Protein AF-A0A918FFD3-F1 (afdb_monomer_lite)

Organism: NCBI:txid1848197

Structure (mmCIF, N/CA/C/O backbone):
data_AF-A0A918FFD3-F1
#
_entry.id   AF-A0A918FFD3-F1
#
loop_
_atom_site.group_PDB
_atom_site.id
_atom_site.type_symbol
_atom_site.label_atom_id
_atom_site.label_alt_id
_atom_site.label_comp_id
_atom_site.label_asym_id
_atom_site.label_entity_id
_atom_site.label_seq_id
_atom_site.pdbx_PDB_ins_code
_atom_site.Cartn_x
_atom_site.Cartn_y
_atom_site.Cartn_z
_atom_site.occupancy
_atom_site.B_iso_or_equiv
_atom_site.auth_seq_id
_atom_site.auth_comp_id
_atom_site.auth_asym_id
_atom_site.auth_atom_id
_atom_site.pdbx_PDB_model_num
ATOM 1 N N . MET A 1 1 ? -9.245 -6.822 26.612 1.00 47.22 1 MET A N 1
ATOM 2 C CA . MET A 1 1 ? -8.824 -6.664 25.204 1.00 47.22 1 MET A CA 1
ATOM 3 C C . MET A 1 1 ? -10.072 -6.386 24.399 1.00 47.22 1 MET A C 1
ATOM 5 O O . MET A 1 1 ? -10.885 -7.290 24.288 1.00 47.22 1 MET A O 1
ATOM 9 N N . SER A 1 2 ? -10.260 -5.162 23.908 1.00 41.06 2 SER A N 1
ATOM 10 C CA . SER A 1 2 ? -11.458 -4.834 23.128 1.00 41.06 2 SER A CA 1
ATOM 11 C C . SER A 1 2 ? -11.082 -3.835 22.043 1.00 41.06 2 SER A C 1
ATOM 13 O O . SER A 1 2 ? -10.919 -2.653 22.325 1.00 41.06 2 SER A O 1
ATOM 15 N N . ALA A 1 3 ? -10.889 -4.313 20.816 1.00 47.09 3 ALA A N 1
ATOM 16 C CA . ALA A 1 3 ? -10.811 -3.443 19.653 1.00 47.09 3 ALA A CA 1
ATOM 17 C C . ALA A 1 3 ? -12.236 -3.169 19.160 1.00 47.09 3 ALA A C 1
ATOM 19 O O . ALA A 1 3 ? -12.971 -4.109 18.861 1.00 47.09 3 ALA A O 1
ATOM 20 N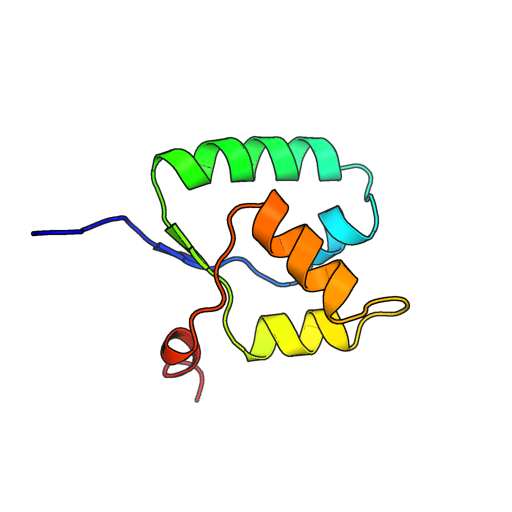 N . PRO A 1 4 ? -12.603 -1.894 19.006 1.00 47.94 4 PRO A N 1
ATOM 21 C CA . PRO A 1 4 ? -13.312 -1.485 17.815 1.00 47.94 4 PRO A CA 1
ATOM 22 C C . PRO A 1 4 ? -12.433 -0.455 17.109 1.00 47.94 4 PRO A C 1
ATOM 24 O O . PRO A 1 4 ? -12.711 0.741 17.112 1.00 47.94 4 PRO A O 1
ATOM 27 N N . THR A 1 5 ? -11.322 -0.910 16.531 1.00 61.88 5 THR A N 1
ATOM 28 C CA . 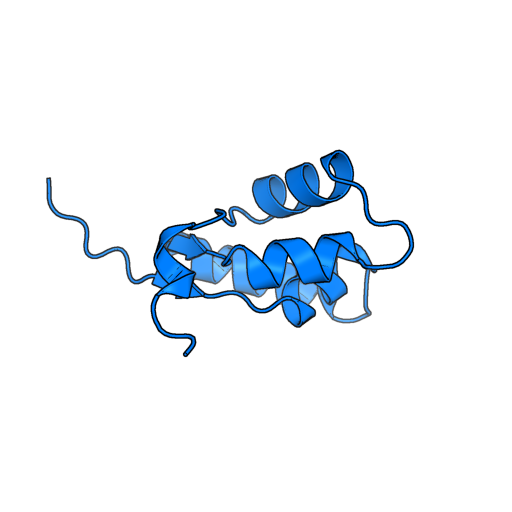THR A 1 5 ? -10.582 -0.104 15.560 1.00 61.88 5 THR A CA 1
ATOM 29 C C . THR A 1 5 ? -11.376 -0.182 14.269 1.00 61.88 5 THR A C 1
ATOM 31 O O . THR A 1 5 ? -11.394 -1.215 13.604 1.00 61.88 5 THR A O 1
ATOM 34 N N . GLN A 1 6 ? -12.115 0.881 13.969 1.00 81.06 6 GLN A N 1
ATOM 35 C CA . GLN A 1 6 ? -12.914 0.998 12.757 1.00 81.06 6 GLN A CA 1
ATOM 36 C C . GLN A 1 6 ? -12.019 0.648 11.552 1.00 81.06 6 GLN A C 1
ATOM 38 O O . GLN A 1 6 ? -10.896 1.134 11.448 1.00 81.06 6 GLN A O 1
ATOM 43 N N . GLN A 1 7 ? -12.447 -0.281 10.702 1.00 88.56 7 GLN A N 1
ATOM 44 C CA . GLN A 1 7 ? -11.610 -0.787 9.613 1.00 88.56 7 GLN A CA 1
ATOM 45 C C . GLN A 1 7 ? -11.928 -0.015 8.336 1.00 88.56 7 GLN A C 1
ATOM 47 O O . GLN A 1 7 ? -13.094 0.252 8.049 1.00 88.56 7 GLN A O 1
ATOM 52 N N . ALA A 1 8 ? -10.899 0.348 7.578 1.00 91.81 8 ALA A N 1
ATOM 53 C CA . ALA A 1 8 ? -11.048 0.994 6.283 1.00 91.81 8 ALA A CA 1
ATOM 54 C C . ALA A 1 8 ? -10.485 0.076 5.197 1.00 91.81 8 ALA A C 1
ATOM 56 O O . ALA A 1 8 ? -9.279 -0.176 5.145 1.00 91.81 8 ALA A O 1
ATOM 57 N N . ALA A 1 9 ? -11.368 -0.417 4.329 1.00 93.56 9 ALA A N 1
ATOM 58 C CA . ALA A 1 9 ? -10.973 -1.144 3.134 1.00 93.56 9 ALA A CA 1
ATOM 59 C C . ALA A 1 9 ? -10.428 -0.158 2.088 1.00 93.56 9 ALA A C 1
ATOM 61 O O . ALA A 1 9 ? -11.078 0.837 1.765 1.00 93.56 9 ALA A O 1
ATOM 62 N N . ILE A 1 10 ? -9.237 -0.433 1.565 1.00 95.50 10 ILE A N 1
ATOM 63 C CA . ILE A 1 10 ? -8.561 0.390 0.564 1.00 95.50 10 ILE A CA 1
ATOM 64 C C . ILE A 1 10 ? -8.669 -0.296 -0.796 1.00 95.50 10 ILE A C 1
ATOM 66 O O . ILE A 1 10 ? -8.301 -1.460 -0.954 1.00 95.50 10 ILE A O 1
ATOM 70 N N . ASP A 1 11 ? -9.161 0.437 -1.791 1.00 94.94 11 ASP A N 1
ATOM 71 C CA . ASP A 1 11 ? -9.236 -0.057 -3.163 1.00 94.94 11 ASP A CA 1
ATOM 72 C C . ASP A 1 11 ? -7.857 -0.040 -3.851 1.00 94.94 11 ASP A C 1
ATOM 74 O O . ASP A 1 11 ? -6.997 0.803 -3.575 1.00 94.94 11 ASP A O 1
ATOM 78 N N . SER A 1 12 ? -7.680 -0.941 -4.818 1.00 94.38 12 SER A N 1
ATOM 79 C CA . SER A 1 12 ? -6.546 -0.972 -5.743 1.00 94.38 12 SER A CA 1
ATOM 80 C C . SER A 1 12 ? -6.206 0.376 -6.386 1.00 94.38 12 SER A C 1
ATOM 82 O O . SER A 1 12 ? -5.026 0.663 -6.557 1.00 94.38 12 SER A O 1
ATOM 84 N N . ASN A 1 13 ? -7.182 1.227 -6.719 1.00 94.88 13 ASN A N 1
ATOM 85 C CA . ASN A 1 13 ? -6.909 2.503 -7.393 1.00 94.88 13 ASN A CA 1
ATOM 86 C C . ASN A 1 13 ? -6.103 3.473 -6.520 1.00 94.88 13 ASN A C 1
ATOM 88 O O . ASN A 1 13 ? -5.199 4.141 -7.014 1.00 94.88 13 ASN A O 1
ATOM 92 N N . ILE A 1 14 ? -6.372 3.498 -5.214 1.00 96.38 14 ILE A N 1
ATOM 93 C CA . ILE A 1 14 ? -5.641 4.345 -4.262 1.00 96.38 14 ILE A CA 1
ATOM 94 C C . ILE A 1 14 ? -4.178 3.905 -4.168 1.00 96.38 14 ILE A C 1
ATOM 96 O O . ILE A 1 14 ? -3.264 4.728 -4.167 1.00 96.38 14 ILE A O 1
ATOM 100 N N . LEU A 1 15 ? -3.949 2.593 -4.128 1.00 95.56 15 LEU A N 1
ATOM 101 C CA . LEU A 1 15 ? -2.609 2.018 -4.046 1.00 95.56 15 LEU A CA 1
ATOM 102 C C . LEU A 1 15 ? -1.859 2.115 -5.381 1.00 95.56 15 LEU A C 1
ATOM 104 O O . LEU A 1 15 ? -0.663 2.394 -5.379 1.00 95.56 15 LEU A O 1
ATOM 108 N N . ASN A 1 16 ? -2.551 1.974 -6.513 1.00 93.75 16 ASN A N 1
ATOM 109 C CA . ASN A 1 16 ? -1.983 2.202 -7.842 1.00 93.75 16 ASN A CA 1
ATOM 110 C C . ASN A 1 16 ? -1.512 3.647 -8.018 1.00 93.75 16 ASN A C 1
ATOM 112 O O . ASN A 1 16 ? -0.418 3.852 -8.540 1.00 93.75 16 ASN A O 1
ATOM 116 N N . ALA A 1 17 ? -2.281 4.626 -7.538 1.00 94.69 17 ALA A N 1
ATOM 117 C CA . ALA A 1 17 ? -1.893 6.031 -7.610 1.00 94.69 17 ALA A CA 1
ATOM 118 C C . ALA A 1 17 ? -0.584 6.308 -6.854 1.00 94.69 17 ALA A C 1
ATOM 120 O O . ALA A 1 17 ? 0.290 7.020 -7.350 1.00 94.69 17 ALA A O 1
ATOM 121 N N . LEU A 1 18 ? -0.403 5.682 -5.685 1.00 94.38 18 LEU A N 1
ATOM 122 C CA . LEU A 1 18 ? 0.855 5.740 -4.938 1.00 94.38 18 LEU A CA 1
ATOM 123 C C . LEU A 1 18 ? 1.996 5.019 -5.661 1.00 94.38 18 LEU A C 1
ATOM 125 O O . LEU A 1 18 ? 3.084 5.575 -5.785 1.00 94.38 18 LEU A O 1
ATOM 129 N N . LEU A 1 19 ? 1.745 3.802 -6.149 1.00 92.19 19 LEU A N 1
ATOM 130 C CA . LEU A 1 19 ? 2.736 2.968 -6.832 1.00 92.19 19 LEU A CA 1
ATOM 131 C C . LEU A 1 19 ? 3.274 3.628 -8.108 1.00 92.19 19 LEU A C 1
ATOM 133 O O . LEU A 1 19 ? 4.453 3.502 -8.425 1.00 92.19 19 LEU A O 1
ATOM 137 N N . ARG A 1 20 ? 2.403 4.318 -8.845 1.00 91.62 20 ARG A N 1
ATOM 138 C CA . ARG A 1 20 ? 2.713 4.956 -10.131 1.00 91.62 20 ARG A CA 1
ATOM 139 C C . ARG A 1 20 ? 3.127 6.415 -10.001 1.00 91.62 20 ARG A C 1
ATOM 141 O O . ARG A 1 20 ? 3.356 7.057 -11.021 1.00 91.62 20 ARG A O 1
ATOM 148 N N . HIS A 1 21 ? 3.223 6.929 -8.775 1.00 92.69 21 HIS A N 1
ATOM 149 C CA . HIS A 1 21 ? 3.537 8.330 -8.508 1.00 92.69 21 HIS A CA 1
ATOM 150 C C . HIS A 1 21 ? 2.616 9.294 -9.274 1.00 92.69 21 HIS A C 1
ATOM 152 O O . HIS A 1 21 ? 3.073 10.263 -9.878 1.00 92.69 21 HIS A O 1
ATOM 158 N N . GLU A 1 22 ? 1.310 9.016 -9.266 1.00 95.31 22 GLU A N 1
ATOM 159 C CA . GLU A 1 22 ? 0.320 9.894 -9.891 1.00 95.31 22 GLU A CA 1
ATOM 160 C C . GLU A 1 22 ? 0.352 11.306 -9.266 1.00 95.31 22 GLU A C 1
ATOM 162 O O . GLU A 1 22 ? 0.788 11.468 -8.121 1.00 95.31 22 GLU A O 1
ATOM 167 N N . PRO A 1 23 ? -0.129 12.354 -9.968 1.00 97.88 23 PRO A N 1
ATOM 168 C CA . PRO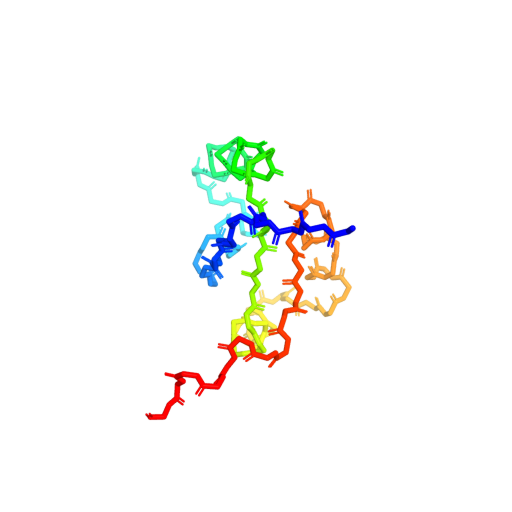 A 1 23 ? -0.032 13.740 -9.491 1.00 97.88 23 PRO A CA 1
ATOM 169 C C . PRO A 1 23 ? -0.612 13.992 -8.088 1.00 97.88 23 PRO A C 1
ATOM 171 O O . PRO A 1 23 ? -0.177 14.901 -7.385 1.00 97.88 23 PRO A O 1
ATOM 174 N N . ASN A 1 24 ? -1.583 13.184 -7.659 1.00 95.94 24 ASN A N 1
ATOM 175 C CA . ASN A 1 24 ? -2.231 13.267 -6.349 1.00 95.94 24 ASN A CA 1
ATOM 176 C C . ASN A 1 24 ? -1.613 12.335 -5.283 1.00 95.94 24 ASN A C 1
ATOM 178 O O . ASN A 1 24 ? -2.100 12.311 -4.151 1.00 95.94 24 ASN A O 1
ATOM 182 N N . ALA A 1 25 ? -0.542 11.593 -5.587 1.00 96.12 25 ALA A N 1
ATOM 183 C CA . ALA A 1 25 ? 0.029 10.586 -4.690 1.00 96.12 25 ALA A CA 1
ATOM 184 C C . ALA A 1 25 ? 0.417 11.157 -3.314 1.00 96.12 25 ALA A C 1
ATOM 186 O O . ALA A 1 25 ? 0.159 10.534 -2.287 1.00 96.12 25 ALA A O 1
ATOM 187 N N . ALA A 1 26 ? 0.969 12.374 -3.265 1.00 96.38 26 ALA A N 1
ATOM 188 C CA . ALA A 1 26 ? 1.316 13.033 -2.003 1.00 96.38 26 ALA A CA 1
ATOM 189 C C . ALA A 1 26 ? 0.082 13.329 -1.130 1.00 96.38 26 ALA A C 1
ATOM 191 O O . ALA A 1 26 ? 0.113 13.140 0.087 1.00 96.38 26 ALA A O 1
ATOM 192 N N . GLN A 1 27 ? -1.022 13.752 -1.751 1.00 97.50 27 GLN A N 1
ATOM 193 C CA . GLN A 1 27 ? -2.282 14.033 -1.058 1.00 97.50 27 GLN A CA 1
ATOM 194 C C . GLN A 1 27 ? -2.914 12.736 -0.542 1.00 97.50 27 GLN A C 1
ATOM 196 O O . GLN A 1 27 ? -3.352 12.677 0.607 1.00 97.50 27 GLN A O 1
ATOM 201 N N . ILE A 1 28 ? -2.888 11.675 -1.356 1.00 96.75 28 ILE A N 1
ATOM 202 C CA . ILE A 1 28 ? -3.340 10.336 -0.963 1.00 96.75 28 ILE A CA 1
ATOM 203 C C . ILE A 1 28 ? -2.520 9.819 0.223 1.00 96.75 28 ILE A C 1
ATOM 205 O O . ILE A 1 28 ? -3.093 9.372 1.215 1.00 96.75 28 ILE A O 1
ATOM 209 N N . ALA A 1 29 ? -1.190 9.916 0.165 1.00 96.00 29 ALA A N 1
ATOM 210 C CA . ALA A 1 29 ? -0.314 9.477 1.247 1.00 96.00 29 ALA A CA 1
ATOM 211 C C . ALA A 1 29 ? -0.596 10.236 2.554 1.00 96.00 29 ALA A C 1
ATOM 213 O O . ALA A 1 29 ? -0.651 9.626 3.624 1.00 96.00 29 ALA A O 1
ATOM 214 N N . ALA A 1 30 ? -0.833 11.550 2.472 1.00 96.25 30 ALA A N 1
ATOM 215 C CA . ALA A 1 30 ? -1.222 12.356 3.623 1.00 96.25 30 ALA A CA 1
ATOM 216 C C . ALA A 1 30 ? -2.566 11.897 4.211 1.00 96.25 30 ALA A C 1
ATOM 218 O O . ALA A 1 30 ? -2.659 11.702 5.424 1.00 96.25 30 ALA A O 1
ATOM 219 N N . LEU A 1 31 ? -3.579 11.659 3.370 1.00 95.12 31 LEU A N 1
ATOM 220 C CA . LEU A 1 31 ? -4.895 11.189 3.804 1.00 95.12 31 LEU A CA 1
ATOM 221 C C . LEU A 1 31 ? -4.825 9.800 4.455 1.00 95.12 31 LEU A C 1
ATOM 223 O O . LEU A 1 31 ? -5.370 9.607 5.540 1.00 95.12 31 LEU A O 1
ATOM 227 N N . LEU A 1 32 ? -4.096 8.850 3.863 1.00 94.88 32 LEU A N 1
ATOM 228 C CA . LEU A 1 32 ? -3.866 7.534 4.474 1.00 94.88 32 LEU A CA 1
ATOM 229 C C . LEU A 1 32 ? -3.111 7.660 5.803 1.00 94.88 32 LEU A C 1
ATOM 231 O O . LEU A 1 32 ? -3.436 6.976 6.773 1.00 94.88 32 LEU A O 1
ATOM 235 N N . GLY A 1 33 ? -2.150 8.584 5.886 1.00 94.62 33 GLY A N 1
ATOM 236 C CA . GLY A 1 33 ? -1.450 8.918 7.124 1.00 94.62 33 GLY A CA 1
ATOM 237 C C . GLY A 1 33 ? -2.365 9.478 8.218 1.00 94.62 33 GLY A C 1
ATOM 238 O O . GLY A 1 33 ? -2.081 9.290 9.403 1.00 94.62 33 GLY A O 1
ATOM 239 N N . GLN A 1 34 ? -3.460 10.145 7.845 1.00 93.75 34 GLN A N 1
ATOM 240 C CA . GLN A 1 34 ? -4.508 10.572 8.770 1.00 93.75 34 GLN A CA 1
ATOM 241 C C . GLN A 1 34 ? -5.412 9.409 9.178 1.00 93.75 34 GLN A C 1
ATOM 243 O O . GLN A 1 34 ? -5.576 9.178 10.375 1.00 93.75 34 GLN A O 1
ATOM 248 N N . LEU A 1 35 ? -5.920 8.647 8.207 1.00 91.75 35 LEU A N 1
ATOM 249 C CA . LEU A 1 35 ? -6.831 7.526 8.441 1.00 91.75 35 LEU A CA 1
ATOM 250 C C . LEU A 1 35 ? -6.204 6.438 9.315 1.00 91.75 35 LEU A C 1
ATOM 252 O O . LEU A 1 35 ? -6.853 5.961 10.239 1.00 91.75 35 LEU A O 1
ATOM 256 N N . LYS A 1 36 ? -4.923 6.098 9.120 1.00 91.88 36 LYS A N 1
ATOM 257 C CA . LYS A 1 36 ? -4.258 5.048 9.916 1.00 91.88 36 LYS A CA 1
ATOM 258 C C . LYS A 1 36 ? -4.137 5.356 11.414 1.00 91.88 36 LYS A C 1
ATOM 260 O O . LYS A 1 36 ? -3.772 4.477 12.187 1.00 91.88 36 LYS A O 1
ATOM 265 N N . ARG A 1 37 ? -4.388 6.604 11.841 1.00 91.25 37 ARG A N 1
ATOM 266 C CA . ARG A 1 37 ? -4.412 6.975 13.270 1.00 91.25 37 ARG A CA 1
ATOM 267 C C . ARG A 1 37 ? -5.713 6.582 13.959 1.00 91.25 37 ARG A C 1
ATOM 269 O O . ARG A 1 37 ? -5.729 6.445 15.176 1.00 91.25 37 ARG A O 1
ATOM 276 N N . THR A 1 38 ? -6.790 6.447 13.195 1.00 89.00 38 THR A N 1
ATOM 277 C CA . THR A 1 38 ? -8.141 6.177 13.703 1.00 89.00 38 THR A CA 1
ATOM 278 C C . THR A 1 38 ? -8.691 4.843 13.212 1.00 89.00 38 THR A C 1
ATOM 280 O O . THR A 1 38 ? -9.596 4.292 13.836 1.00 89.00 38 THR A O 1
ATOM 283 N N . HIS A 1 39 ? -8.120 4.300 12.133 1.00 91.06 39 HIS A N 1
ATOM 284 C CA . HIS A 1 39 ? -8.598 3.105 11.454 1.00 91.06 39 HIS A CA 1
ATOM 285 C C . HIS A 1 39 ? -7.477 2.113 11.165 1.00 91.06 39 HIS A C 1
ATOM 287 O O . HIS A 1 39 ? -6.357 2.497 10.830 1.00 91.06 39 HIS A O 1
ATOM 293 N N . GLY A 1 40 ? -7.804 0.821 11.216 1.00 92.88 40 GLY A N 1
ATOM 294 C CA . GLY A 1 40 ? -6.963 -0.205 10.599 1.00 92.88 40 GLY A CA 1
ATOM 295 C C . GLY A 1 40 ? -7.172 -0.185 9.085 1.00 92.88 40 GLY A C 1
ATOM 296 O O . GLY A 1 40 ? -8.308 -0.340 8.636 1.00 92.88 40 GLY A O 1
ATOM 297 N N . LEU A 1 41 ? -6.110 0.022 8.302 1.00 95.06 41 LEU A N 1
ATOM 298 C CA . LEU A 1 41 ? -6.196 0.054 6.839 1.00 95.06 41 LEU A CA 1
ATOM 299 C C . LEU A 1 41 ? -5.973 -1.345 6.270 1.00 95.06 41 LEU A C 1
ATOM 301 O O . LEU A 1 41 ? -4.990 -2.003 6.617 1.00 95.06 41 LEU A O 1
ATOM 305 N N . MET A 1 42 ? -6.869 -1.800 5.398 1.00 95.44 42 MET A N 1
ATOM 306 C CA . MET A 1 42 ? -6.882 -3.190 4.937 1.00 95.44 42 MET A CA 1
ATOM 307 C C . MET A 1 42 ? -7.160 -3.291 3.444 1.00 95.44 42 MET A C 1
ATOM 309 O O . MET A 1 42 ? -7.912 -2.491 2.896 1.00 95.44 42 MET A O 1
ATOM 313 N N . ILE A 1 43 ? -6.613 -4.312 2.794 1.00 95.50 43 ILE A N 1
ATOM 314 C CA . ILE A 1 43 ? -7.013 -4.749 1.453 1.00 95.50 43 ILE A CA 1
ATOM 315 C C . ILE A 1 43 ? -7.424 -6.217 1.497 1.00 95.50 43 ILE A C 1
ATOM 317 O O . ILE A 1 43 ? -6.968 -6.968 2.357 1.00 95.50 43 ILE A O 1
ATOM 321 N N . CYS A 1 44 ? -8.249 -6.645 0.545 1.00 94.44 44 CYS A N 1
ATOM 322 C CA . CYS A 1 44 ? -8.575 -8.057 0.368 1.00 94.44 44 CYS A CA 1
ATOM 323 C C . CYS A 1 44 ? -7.639 -8.734 -0.659 1.00 94.44 44 CYS A C 1
ATOM 325 O O . CYS A 1 44 ? -6.985 -8.044 -1.454 1.00 94.44 44 CYS A O 1
ATOM 327 N N . PRO A 1 45 ? -7.603 -10.081 -0.717 1.00 93.75 45 PRO A N 1
ATOM 328 C CA . PRO A 1 45 ? -6.806 -10.825 -1.697 1.00 93.75 45 PRO A CA 1
ATOM 329 C C . PRO A 1 45 ? -7.058 -10.436 -3.156 1.00 93.75 45 PRO A C 1
ATOM 331 O O . PRO A 1 45 ? -6.120 -10.382 -3.947 1.00 93.75 45 PRO A O 1
ATOM 334 N N . VAL A 1 46 ? -8.302 -10.106 -3.519 1.00 93.50 46 VAL A N 1
ATOM 335 C CA . VAL A 1 46 ? -8.641 -9.675 -4.887 1.00 93.50 46 VAL A CA 1
ATOM 336 C C . VAL A 1 46 ? -7.969 -8.343 -5.229 1.00 93.50 46 VAL A C 1
ATOM 338 O O . VAL A 1 46 ? -7.458 -8.179 -6.336 1.00 93.50 46 VAL A O 1
ATOM 341 N N . VAL A 1 47 ? -7.920 -7.399 -4.285 1.00 95.00 47 VAL A N 1
ATOM 342 C CA . VAL A 1 47 ? -7.203 -6.129 -4.470 1.00 95.00 47 VAL A CA 1
ATOM 343 C C . VAL A 1 47 ? -5.700 -6.377 -4.593 1.00 95.00 47 VAL A C 1
ATOM 345 O O . VAL A 1 47 ? -5.077 -5.830 -5.501 1.00 95.00 47 VAL A O 1
ATOM 348 N N . TYR A 1 48 ? -5.128 -7.248 -3.755 1.00 95.12 48 TYR A N 1
ATOM 349 C CA . TYR A 1 48 ? -3.715 -7.626 -3.859 1.00 95.12 48 TYR A CA 1
ATOM 350 C C . TYR A 1 48 ? -3.385 -8.229 -5.234 1.00 95.12 48 TYR A C 1
ATOM 352 O O . TYR A 1 48 ? -2.436 -7.800 -5.889 1.00 95.12 48 TYR A O 1
ATOM 360 N N . ALA A 1 49 ? -4.207 -9.166 -5.718 1.00 94.06 49 ALA A N 1
ATOM 361 C CA . ALA A 1 49 ? -4.031 -9.788 -7.028 1.00 94.06 49 ALA A CA 1
ATOM 362 C C . ALA A 1 49 ? -4.118 -8.768 -8.177 1.00 94.06 49 ALA A C 1
ATOM 364 O O . ALA A 1 49 ? -3.300 -8.808 -9.096 1.00 94.06 49 ALA A O 1
ATOM 365 N N . LYS A 1 50 ? -5.059 -7.814 -8.111 1.00 94.56 50 LYS A N 1
ATOM 366 C CA . LYS A 1 50 ? -5.168 -6.725 -9.098 1.00 94.56 50 LYS A CA 1
ATOM 367 C C . LYS A 1 50 ? -3.918 -5.850 -9.140 1.00 94.56 50 LYS A C 1
ATOM 369 O O . LYS A 1 50 ? -3.476 -5.488 -10.226 1.00 94.56 50 LYS A O 1
ATOM 374 N N . LEU A 1 51 ? -3.354 -5.513 -7.980 1.00 94.81 51 LEU A N 1
ATOM 375 C CA . LEU A 1 51 ? -2.115 -4.737 -7.901 1.00 94.81 51 LEU A CA 1
ATOM 376 C C . LEU A 1 51 ? -0.939 -5.512 -8.500 1.00 94.81 51 LEU A C 1
ATOM 378 O O . LEU A 1 51 ? -0.156 -4.942 -9.255 1.00 94.81 51 LEU A O 1
ATOM 382 N N . LEU A 1 52 ? -0.845 -6.814 -8.214 1.00 95.00 52 LEU A N 1
ATOM 383 C CA . LEU A 1 52 ? 0.224 -7.677 -8.721 1.00 95.00 52 LEU A CA 1
ATOM 384 C C . LEU A 1 52 ? 0.148 -7.896 -10.236 1.00 95.00 52 LEU A C 1
ATOM 386 O O . LEU A 1 52 ? 1.179 -8.031 -10.884 1.00 95.00 52 LEU A O 1
ATOM 390 N N . ALA A 1 53 ? -1.055 -7.880 -10.811 1.00 93.69 53 ALA A N 1
ATOM 391 C CA . ALA A 1 53 ? -1.258 -7.944 -12.257 1.00 93.69 53 ALA A CA 1
ATOM 392 C C . ALA A 1 53 ? -0.877 -6.639 -12.992 1.00 93.69 53 ALA A C 1
ATOM 394 O O . ALA A 1 53 ? -0.896 -6.594 -14.223 1.00 93.69 53 ALA A O 1
ATOM 395 N N . GLY A 1 54 ? -0.559 -5.563 -12.263 1.00 89.00 54 GLY A N 1
ATOM 396 C CA . GLY A 1 54 ? -0.165 -4.281 -12.836 1.00 89.00 54 GLY A CA 1
ATOM 397 C C . GLY A 1 54 ? 1.221 -4.317 -13.508 1.00 89.00 54 GLY A C 1
ATOM 398 O O . GLY A 1 54 ? 2.117 -5.023 -13.045 1.00 89.00 54 GLY A O 1
ATOM 399 N N . PRO A 1 55 ? 1.458 -3.518 -14.568 1.00 85.69 55 PRO A N 1
ATOM 400 C CA . PRO A 1 55 ? 2.769 -3.437 -15.210 1.00 85.69 55 PRO A CA 1
ATOM 401 C C . PRO A 1 55 ? 3.862 -3.008 -14.226 1.00 85.69 55 PRO A C 1
ATOM 403 O O . PRO A 1 55 ? 3.704 -2.013 -13.519 1.00 85.69 55 PRO A O 1
ATOM 406 N N . GLY A 1 56 ? 4.973 -3.747 -14.197 1.00 84.56 56 GLY A N 1
ATOM 407 C CA . GLY A 1 56 ? 6.115 -3.450 -13.327 1.00 84.56 56 GLY A CA 1
ATOM 408 C C . GLY A 1 56 ? 5.889 -3.740 -11.838 1.00 84.56 56 GLY A C 1
ATOM 409 O O . GLY A 1 56 ? 6.800 -3.515 -11.042 1.00 84.56 56 GLY A O 1
ATOM 410 N N . ALA A 1 57 ? 4.718 -4.254 -11.447 1.00 90.25 57 ALA A N 1
ATOM 411 C CA . ALA A 1 57 ? 4.472 -4.686 -10.080 1.00 90.25 57 ALA A CA 1
ATOM 412 C C . ALA A 1 57 ? 5.178 -6.020 -9.803 1.00 90.25 57 ALA A C 1
ATOM 414 O O . ALA A 1 57 ? 5.161 -6.947 -10.611 1.00 90.25 57 ALA A O 1
ATOM 415 N N . THR A 1 58 ? 5.790 -6.126 -8.627 1.00 94.06 58 THR A N 1
ATOM 416 C CA . THR A 1 58 ? 6.344 -7.378 -8.101 1.00 94.06 58 THR A CA 1
ATOM 417 C C . THR A 1 58 ? 5.929 -7.523 -6.643 1.00 94.06 58 THR A C 1
ATOM 419 O O . THR A 1 58 ? 5.642 -6.520 -5.983 1.00 94.06 58 THR A O 1
ATOM 422 N N . GLY A 1 59 ? 5.924 -8.753 -6.121 1.00 94.31 59 GLY A N 1
ATOM 423 C CA . GLY A 1 59 ? 5.632 -9.018 -4.706 1.00 94.31 59 GLY A CA 1
ATOM 424 C C . GLY A 1 59 ? 6.420 -8.104 -3.754 1.00 94.31 59 GLY A C 1
ATOM 425 O O . GLY A 1 59 ? 5.793 -7.373 -2.990 1.00 94.31 59 GLY A O 1
ATOM 426 N N . PRO A 1 60 ? 7.760 -8.010 -3.876 1.00 95.88 60 PRO A N 1
ATOM 427 C CA . PRO A 1 60 ? 8.569 -7.138 -3.019 1.00 95.88 60 PRO A CA 1
ATOM 428 C C . PRO A 1 60 ? 8.230 -5.643 -3.118 1.00 95.88 60 PRO A C 1
ATOM 430 O O . PRO A 1 60 ? 8.284 -4.925 -2.117 1.00 95.88 60 PRO A O 1
ATOM 433 N N . ILE A 1 61 ? 7.881 -5.148 -4.312 1.00 94.00 61 ILE A N 1
ATOM 434 C CA . ILE A 1 61 ? 7.470 -3.748 -4.501 1.00 94.00 61 ILE A CA 1
ATOM 435 C C . ILE A 1 61 ? 6.140 -3.490 -3.786 1.00 94.00 61 ILE A C 1
ATOM 437 O O . ILE A 1 61 ? 6.004 -2.487 -3.081 1.00 94.00 61 ILE A O 1
ATOM 441 N N . LEU A 1 62 ? 5.176 -4.401 -3.934 1.00 95.12 62 LEU A N 1
ATOM 442 C CA . LEU A 1 62 ? 3.873 -4.282 -3.285 1.00 95.12 62 LEU A CA 1
ATOM 443 C C . LEU A 1 62 ? 3.976 -4.414 -1.769 1.00 95.12 62 LEU A C 1
ATOM 445 O O . LEU A 1 62 ? 3.375 -3.618 -1.058 1.00 95.12 62 LEU A O 1
ATOM 449 N N . GLU A 1 63 ? 4.768 -5.352 -1.257 1.00 94.94 63 GLU A N 1
ATOM 450 C CA . GLU A 1 63 ? 5.014 -5.484 0.181 1.00 94.94 63 GLU A CA 1
ATOM 451 C C . GLU A 1 63 ? 5.599 -4.196 0.762 1.00 94.94 63 GLU A C 1
ATOM 453 O O . GLU A 1 63 ? 5.074 -3.670 1.743 1.00 94.94 63 GLU A O 1
ATOM 458 N N . ARG A 1 64 ? 6.615 -3.614 0.107 1.00 95.44 64 ARG A N 1
ATOM 459 C CA . ARG A 1 64 ? 7.192 -2.332 0.532 1.00 95.44 64 ARG A CA 1
ATOM 460 C C . ARG A 1 64 ? 6.154 -1.208 0.530 1.00 95.44 64 ARG A C 1
ATOM 462 O O . ARG A 1 64 ? 6.131 -0.413 1.471 1.00 95.44 64 ARG A O 1
ATOM 469 N N . LEU A 1 65 ? 5.307 -1.136 -0.497 1.00 94.44 65 LEU A N 1
ATOM 470 C CA . LEU A 1 65 ? 4.224 -0.155 -0.578 1.00 94.44 65 LEU A CA 1
ATOM 471 C C . LEU A 1 65 ? 3.228 -0.325 0.577 1.00 94.44 65 LEU A C 1
ATOM 473 O O . LEU A 1 65 ? 2.927 0.645 1.270 1.00 94.44 65 LEU A O 1
ATOM 477 N N . LEU A 1 66 ? 2.737 -1.546 0.801 1.00 95.62 66 LEU A N 1
ATOM 478 C CA . LEU A 1 66 ? 1.741 -1.850 1.830 1.00 95.62 66 LEU A CA 1
ATOM 479 C C . LEU A 1 66 ? 2.292 -1.586 3.234 1.00 95.62 66 LEU A C 1
ATOM 481 O O . LEU A 1 66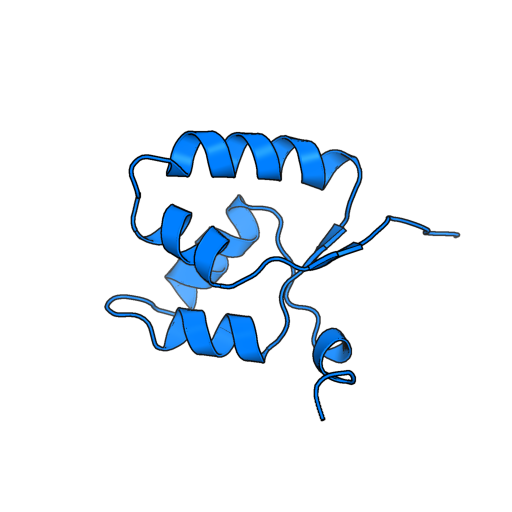 ? 1.642 -0.904 4.027 1.00 95.62 66 LEU A O 1
ATOM 485 N N . THR A 1 67 ? 3.522 -2.025 3.522 1.00 95.06 67 THR A N 1
ATOM 486 C CA . THR A 1 67 ? 4.201 -1.725 4.789 1.00 95.06 67 THR A CA 1
ATOM 487 C C . THR A 1 67 ? 4.397 -0.220 4.978 1.00 95.06 67 THR A C 1
ATOM 489 O O . THR A 1 67 ? 4.096 0.301 6.050 1.00 95.06 67 THR A O 1
ATOM 492 N N . GLY A 1 68 ? 4.841 0.503 3.944 1.00 93.25 68 GLY A N 1
ATOM 493 C CA . GLY A 1 68 ? 5.023 1.957 4.008 1.00 93.25 68 GLY A CA 1
ATOM 494 C C . GLY A 1 68 ? 3.714 2.723 4.236 1.00 93.25 68 GLY A C 1
ATOM 495 O O . GLY A 1 68 ? 3.676 3.692 4.998 1.00 93.25 68 GLY A O 1
ATOM 496 N N . ALA A 1 69 ? 2.623 2.260 3.625 1.00 92.06 69 ALA A N 1
ATOM 497 C CA . ALA A 1 69 ? 1.289 2.829 3.796 1.00 92.06 69 ALA A CA 1
ATOM 498 C C . ALA A 1 69 ? 0.610 2.406 5.116 1.00 92.06 69 ALA A C 1
ATOM 500 O O . ALA A 1 69 ? -0.337 3.063 5.549 1.00 92.06 69 ALA A O 1
ATOM 501 N N . GLY A 1 70 ? 1.100 1.355 5.782 1.00 94.19 70 GLY A N 1
ATOM 502 C CA . GLY A 1 70 ? 0.460 0.767 6.961 1.00 94.19 70 GLY A CA 1
ATOM 503 C C . GLY A 1 70 ? -0.828 0.011 6.624 1.00 94.19 70 GLY A C 1
ATOM 504 O O . GLY A 1 70 ? -1.772 0.038 7.410 1.00 94.19 70 GLY A O 1
ATOM 505 N N . VAL A 1 71 ? -0.881 -0.611 5.444 1.00 95.50 71 VAL A N 1
ATOM 506 C CA . VAL A 1 71 ? -2.033 -1.369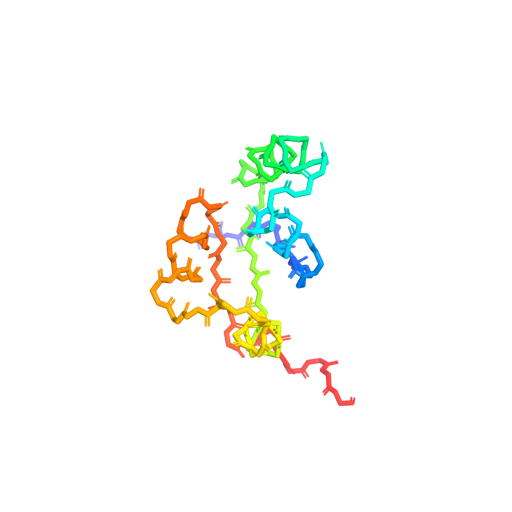 4.945 1.00 95.50 71 VAL A CA 1
ATOM 507 C C . VAL A 1 71 ? -1.771 -2.863 5.107 1.00 95.50 71 VAL A C 1
ATOM 509 O O . VAL A 1 71 ? -0.724 -3.362 4.700 1.00 95.50 71 VAL A O 1
ATOM 512 N N . LEU A 1 72 ? -2.732 -3.580 5.686 1.00 95.00 72 LEU A N 1
ATOM 513 C CA . LEU A 1 72 ? -2.660 -5.023 5.905 1.00 95.00 72 LEU A CA 1
ATOM 514 C C . LEU A 1 72 ? -3.467 -5.784 4.850 1.00 95.00 72 LEU A C 1
ATOM 516 O O . LEU A 1 72 ? -4.513 -5.324 4.399 1.00 95.00 72 LEU A O 1
ATOM 520 N N . LEU A 1 73 ? -3.001 -6.972 4.473 1.00 93.50 73 LEU A N 1
ATOM 521 C CA . LEU A 1 73 ? -3.800 -7.915 3.696 1.00 93.50 73 LEU A CA 1
ATOM 522 C C . LEU A 1 73 ? -4.696 -8.710 4.655 1.00 93.50 73 LEU A C 1
ATOM 524 O O . LEU A 1 73 ? -4.192 -9.513 5.435 1.00 93.50 73 LEU A O 1
ATOM 528 N N . GLU A 1 74 ? -6.010 -8.497 4.585 1.00 92.19 74 GLU A N 1
ATOM 529 C CA . GLU A 1 74 ? -7.003 -9.222 5.382 1.00 92.19 74 GLU A CA 1
ATOM 530 C C . GLU A 1 74 ? -7.682 -10.290 4.519 1.00 92.19 74 GLU A C 1
ATOM 532 O O . GLU A 1 74 ? -8.490 -9.991 3.634 1.00 92.19 74 GLU A O 1
ATOM 537 N N . LEU A 1 75 ? -7.343 -11.556 4.773 1.00 86.12 75 LEU A N 1
ATOM 538 C CA . LEU A 1 75 ? -7.821 -12.696 3.986 1.00 86.12 75 LEU A CA 1
ATOM 539 C C . LEU A 1 75 ? -9.329 -12.932 4.157 1.00 86.12 75 LEU A C 1
ATOM 541 O O . LEU A 1 75 ? -9.985 -13.412 3.233 1.00 86.12 75 LEU A O 1
ATOM 545 N N . SER A 1 76 ? -9.890 -12.545 5.304 1.00 81.69 76 SER A N 1
ATOM 546 C CA . SER A 1 76 ? -11.300 -12.775 5.645 1.00 81.69 76 SER A CA 1
ATOM 547 C C . SER A 1 76 ? -12.248 -11.750 5.009 1.00 81.69 76 SER A C 1
ATOM 549 O O . SER A 1 76 ? -13.448 -12.009 4.892 1.00 81.69 76 SER A O 1
ATOM 551 N N . LEU A 1 77 ? -11.719 -10.608 4.544 1.00 72.69 77 LEU A N 1
ATOM 552 C CA . LEU A 1 77 ? -12.490 -9.490 3.978 1.00 72.69 77 LEU A CA 1
ATOM 553 C C . LEU A 1 77 ? -13.213 -9.861 2.665 1.00 72.69 77 LEU A C 1
ATOM 555 O O . LEU A 1 77 ? -14.138 -9.174 2.244 1.00 72.69 77 LEU A O 1
ATOM 559 N N . CYS A 1 78 ? -12.825 -10.964 2.020 1.00 59.03 78 CYS A N 1
ATOM 560 C CA . CYS A 1 78 ? -13.415 -11.434 0.763 1.00 59.03 78 CYS A CA 1
ATOM 561 C C . CYS A 1 78 ? -14.722 -12.233 0.912 1.00 59.03 78 CYS A C 1
ATOM 563 O O . CYS A 1 78 ? -15.313 -12.593 -0.102 1.00 59.03 78 CYS A O 1
ATOM 565 N N . THR A 1 79 ? -15.208 -12.497 2.127 1.00 55.34 79 THR A N 1
ATOM 566 C CA . THR A 1 79 ? -16.431 -13.303 2.337 1.00 55.34 79 THR A CA 1
ATOM 567 C C . THR A 1 79 ? -17.742 -12.608 1.937 1.00 55.34 79 THR A C 1
ATOM 569 O O . THR A 1 79 ? -18.782 -13.256 1.926 1.00 55.34 79 THR A O 1
ATOM 572 N N . LEU A 1 80 ? -17.708 -11.324 1.556 1.00 49.88 80 LEU A N 1
ATOM 573 C CA . LEU A 1 80 ? -18.882 -10.550 1.114 1.00 49.88 80 LEU A CA 1
ATOM 574 C C . LEU A 1 80 ? -18.960 -10.330 -0.408 1.00 49.88 80 LEU A C 1
ATOM 576 O O . LEU A 1 80 ? -19.816 -9.580 -0.869 1.00 49.88 80 LEU A O 1
ATOM 580 N N . ALA A 1 81 ? -18.071 -10.944 -1.191 1.00 41.81 81 ALA A N 1
ATOM 581 C CA . ALA A 1 81 ? -18.062 -10.823 -2.648 1.00 41.81 81 ALA A CA 1
ATOM 582 C C . ALA A 1 81 ? -18.493 -12.138 -3.317 1.00 41.81 81 ALA A C 1
ATOM 584 O O . ALA A 1 81 ? -17.680 -12.789 -3.972 1.00 41.81 81 ALA A O 1
ATOM 585 N N . VAL A 1 82 ? -19.761 -12.525 -3.135 1.00 39.09 82 VAL A N 1
ATOM 586 C CA . VAL A 1 82 ? -20.492 -13.435 -4.037 1.00 39.09 82 VAL A CA 1
ATOM 587 C C . VAL A 1 82 ? -21.914 -12.920 -4.199 1.00 39.09 82 VAL A C 1
ATOM 589 O O . VAL A 1 82 ? -22.549 -12.662 -3.153 1.00 39.09 82 VAL A O 1
#

pLDDT: mean 87.75, std 15.13, range [39.09, 97.88]

Secondary structure (DSSP, 8-state):
-----EEEE--HHHHHHHHTT-TTHHHHHHHHHHHTTTEEEE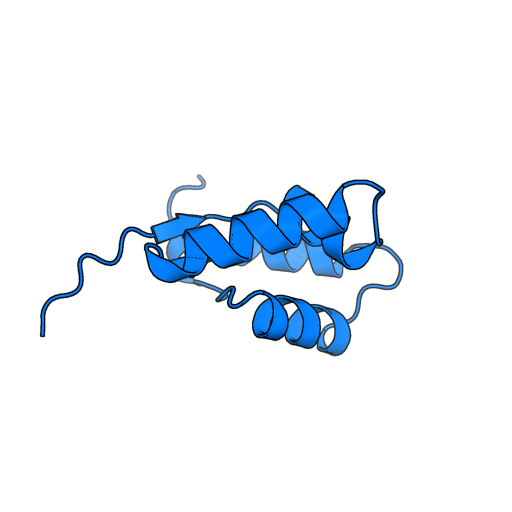E-HHHHHHHHTSTT--HHHHHHHHHHHTEEE-GGGGGG--

Sequence (82 aa):
MSAPTQQAAIDSNILNALLRHEPNAAQIAALLGQLKRTHGLMICPVVYAKLLAGPGATGPILERLLTGAGVLLELSLCTLAV

Foldseek 3Di:
DDDPQPADEDALVLLVCCLVVPPCNVVSLVVLVVSVVRHQAEYEPVRVVVQCPDPPDDPVSVVVSCVSSNYYYDHVVCPPPD

Radius of gyration: 12.86 Å; chains: 1; bounding box: 29×28×40 Å